Protein AF-T0R1J2-F1 (afdb_monomer_lite)

Foldseek 3Di:
DQDDDPAWFWFQPPPPPVQAIAIAHDDDPPPHQRQWWAWPDPPDPFTWTATPVRWTWDADPVVQTIGTDNDHFTWGQDPPLQWIHGPPDQWTWFQSPRYHRGGIGTDHDDSPRQRRHWDDDDDPPTTDTTTRCVHDPVVVVD

pLDDT: mean 81.48, std 14.51, range [36.44, 97.25]

InterPro domains:
  IPR000772 Ricin B, lectin domain [PF00652] (73-124)
  IPR035992 Ricin B-like lectins [SSF50370] (4-121)

Secondary structure (DSSP, 8-state):
-----TTEEEE--TT-TT-B-EEEEPPPTTT-GGGEEEES-SSSSSB-EEETTSPEEEEETTTTEEEEESS---EEEETTTTEEEETTSSEEEE-SS-STTEE-EEEE--TT-GGG-EE----TT--EE-EE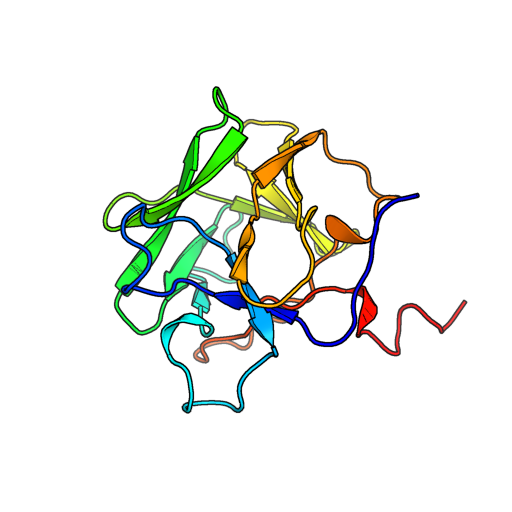GGG-TTTT--

Structure (mmCIF, N/CA/C/O backbone):
data_AF-T0R1J2-F1
#
_entry.id   AF-T0R1J2-F1
#
loop_
_atom_site.group_PDB
_atom_site.id
_atom_site.type_symbol
_atom_site.label_atom_id
_atom_site.label_alt_id
_atom_site.label_comp_id
_atom_site.label_asym_id
_atom_site.label_entity_id
_atom_site.label_seq_id
_atom_site.pdbx_PDB_ins_code
_atom_site.Cartn_x
_atom_site.Cartn_y
_atom_site.Cartn_z
_atom_site.occupancy
_atom_site.B_iso_or_equiv
_atom_site.auth_seq_id
_atom_site.auth_comp_id
_atom_site.auth_asym_id
_atom_site.auth_atom_id
_atom_site.pdbx_PDB_model_num
ATOM 1 N N . MET A 1 1 ? 14.794 -17.529 -4.031 1.00 43.53 1 MET A N 1
ATOM 2 C CA . MET A 1 1 ? 13.488 -18.083 -3.621 1.00 43.53 1 MET A CA 1
ATOM 3 C C . MET A 1 1 ? 12.734 -16.937 -2.979 1.00 43.53 1 MET A C 1
ATOM 5 O O . MET A 1 1 ? 13.206 -16.437 -1.968 1.00 43.53 1 MET A O 1
ATOM 9 N N . HIS A 1 2 ? 11.677 -16.445 -3.620 1.00 48.22 2 HIS A N 1
ATOM 10 C CA . HIS A 1 2 ? 10.872 -15.349 -3.080 1.00 48.22 2 HIS A CA 1
ATOM 11 C C . HIS A 1 2 ? 9.865 -15.946 -2.096 1.00 48.22 2 HIS A C 1
ATOM 13 O O . HIS A 1 2 ? 9.131 -16.867 -2.456 1.00 48.22 2 HIS A O 1
ATOM 19 N N . ALA A 1 3 ? 9.915 -15.508 -0.838 1.00 53.75 3 ALA A N 1
ATOM 20 C CA . ALA A 1 3 ? 9.039 -16.018 0.207 1.00 53.75 3 ALA A CA 1
ATOM 21 C C . ALA A 1 3 ? 7.607 -15.542 -0.058 1.00 53.75 3 ALA A C 1
ATOM 23 O O . ALA A 1 3 ? 7.363 -14.350 -0.213 1.00 53.75 3 ALA A O 1
ATOM 24 N N . THR A 1 4 ? 6.671 -16.481 -0.120 1.00 56.53 4 THR A N 1
ATOM 25 C CA . THR A 1 4 ? 5.230 -16.222 -0.156 1.00 56.53 4 THR A CA 1
ATOM 26 C C . THR A 1 4 ? 4.641 -16.816 1.117 1.00 56.53 4 THR A C 1
ATOM 28 O O . THR A 1 4 ? 5.110 -17.854 1.584 1.00 56.53 4 THR A O 1
ATOM 31 N N . HIS A 1 5 ? 3.678 -16.134 1.733 1.00 62.78 5 HIS A N 1
ATOM 32 C CA . HIS A 1 5 ? 3.031 -16.621 2.949 1.00 62.78 5 HIS A CA 1
ATOM 33 C C . HIS A 1 5 ? 1.521 -16.455 2.857 1.00 62.78 5 HIS A C 1
ATOM 35 O O . HIS A 1 5 ? 1.029 -15.492 2.271 1.00 62.78 5 HIS A O 1
ATOM 41 N N . ASN A 1 6 ? 0.819 -17.407 3.470 1.00 69.62 6 ASN A N 1
ATOM 42 C CA . ASN A 1 6 ? -0.634 -17.450 3.500 1.00 69.62 6 ASN A CA 1
ATOM 43 C C . ASN A 1 6 ? -1.201 -16.439 4.510 1.00 69.62 6 ASN A C 1
ATOM 45 O O . ASN A 1 6 ? -0.777 -16.383 5.665 1.00 69.62 6 ASN A O 1
ATOM 49 N N . ASN A 1 7 ? -2.228 -15.726 4.077 1.00 76.31 7 ASN A N 1
ATOM 50 C CA . ASN A 1 7 ? -3.186 -14.909 4.806 1.00 76.31 7 ASN A CA 1
ATOM 51 C C . ASN A 1 7 ? -2.603 -13.683 5.508 1.00 76.31 7 ASN A C 1
ATOM 53 O O . ASN A 1 7 ? -2.970 -13.378 6.648 1.00 76.31 7 ASN A O 1
ATOM 57 N N . VAL A 1 8 ? -1.715 -12.963 4.818 1.00 87.69 8 VAL A N 1
ATOM 58 C CA . VAL A 1 8 ? -1.202 -11.665 5.273 1.00 87.69 8 VAL A CA 1
ATOM 59 C C . VAL A 1 8 ? -1.789 -10.505 4.467 1.00 87.69 8 VAL A C 1
ATOM 61 O O . VAL A 1 8 ? -1.923 -10.563 3.243 1.00 87.69 8 VAL A O 1
ATOM 64 N N . CYS A 1 9 ? -2.135 -9.439 5.178 1.00 91.00 9 CYS A N 1
ATOM 65 C CA . CYS A 1 9 ? -2.747 -8.221 4.675 1.00 91.00 9 CYS A CA 1
ATOM 66 C C . CYS A 1 9 ? -1.864 -7.018 4.995 1.00 91.00 9 CYS A C 1
ATOM 68 O O . CYS A 1 9 ? -1.165 -7.018 6.011 1.00 91.00 9 CYS A O 1
ATOM 70 N N . LEU A 1 10 ? -1.908 -5.994 4.140 1.00 91.50 10 LEU A N 1
ATOM 71 C CA . LEU A 1 10 ? -1.288 -4.708 4.453 1.00 91.50 10 LEU A CA 1
ATOM 72 C C . LEU A 1 10 ? -1.877 -4.133 5.733 1.00 91.50 10 LEU A C 1
ATOM 74 O O . LEU A 1 10 ? -3.083 -4.191 5.959 1.00 91.50 10 LEU A O 1
ATOM 78 N N . ASP A 1 11 ? -1.004 -3.574 6.555 1.00 92.31 11 ASP A N 1
ATOM 79 C CA . ASP A 1 11 ? -1.325 -3.153 7.905 1.00 92.31 11 ASP A CA 1
ATOM 80 C C . ASP A 1 11 ? -0.610 -1.825 8.197 1.00 92.31 11 ASP A C 1
ATOM 82 O O . ASP A 1 11 ? 0.619 -1.726 8.172 1.00 92.31 11 ASP A O 1
ATOM 86 N N . ALA A 1 12 ? -1.399 -0.769 8.398 1.00 91.69 12 ALA A N 1
ATOM 87 C CA . ALA A 1 12 ? -0.924 0.575 8.715 1.00 91.69 12 ALA A CA 1
ATOM 88 C C . ALA A 1 12 ? -0.989 0.828 10.230 1.00 91.69 12 ALA A C 1
ATOM 90 O O . ALA A 1 12 ? -1.700 1.730 10.673 1.00 91.69 12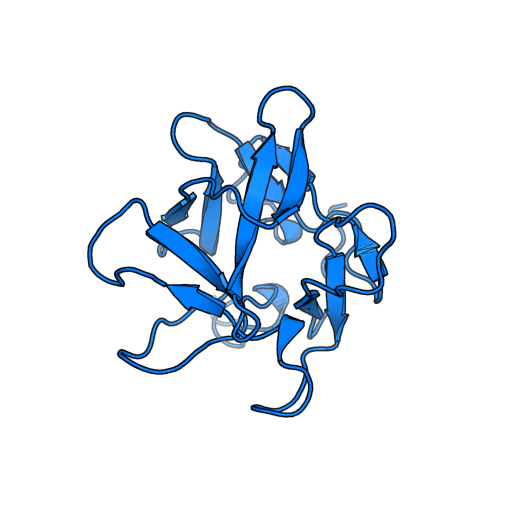 ALA A O 1
ATOM 91 N N . ASP A 1 13 ? -0.335 -0.023 11.027 1.00 90.88 13 ASP A N 1
ATOM 92 C CA . ASP A 1 13 ? -0.302 0.052 12.494 1.00 90.88 13 ASP A CA 1
ATOM 93 C C . ASP A 1 13 ? 0.170 1.417 13.004 1.00 90.88 13 ASP A C 1
ATOM 95 O O . ASP A 1 13 ? 1.369 1.700 12.976 1.00 90.88 13 ASP A O 1
ATOM 99 N N . PRO A 1 14 ? -0.736 2.252 13.548 1.00 87.94 14 PRO A N 1
ATOM 100 C CA . PRO A 1 14 ? -0.382 3.571 14.061 1.00 87.94 14 PRO A CA 1
ATOM 101 C C . PRO A 1 14 ? 0.603 3.523 15.238 1.00 87.94 14 PRO A C 1
ATOM 103 O O . PRO A 1 14 ? 1.103 4.571 15.643 1.00 87.94 14 PRO A O 1
ATOM 106 N N . THR A 1 15 ? 0.853 2.342 15.815 1.00 89.00 15 THR A N 1
ATOM 107 C CA . THR A 1 15 ? 1.829 2.141 16.889 1.00 89.00 15 THR A CA 1
ATOM 108 C C . THR A 1 15 ? 3.251 1.878 16.381 1.00 89.00 15 THR A C 1
ATOM 110 O O . THR A 1 15 ? 4.191 1.960 17.176 1.00 89.00 15 THR A O 1
ATOM 113 N N . ASP A 1 16 ? 3.459 1.658 15.073 1.00 88.25 16 ASP A N 1
ATOM 114 C CA . ASP A 1 16 ? 4.805 1.622 14.488 1.00 88.25 16 ASP A CA 1
ATOM 115 C C . ASP A 1 16 ? 5.427 3.026 14.553 1.00 88.25 16 ASP A C 1
ATOM 117 O O . ASP A 1 16 ? 5.018 3.964 13.863 1.00 88.25 16 ASP A O 1
ATOM 121 N N . GLY A 1 17 ? 6.457 3.173 15.392 1.00 87.50 17 GLY A N 1
ATOM 122 C CA . GLY A 1 17 ? 7.130 4.452 15.643 1.00 87.50 17 GLY A CA 1
ATOM 123 C C . GLY A 1 17 ? 7.861 5.045 14.431 1.00 87.50 17 GLY A C 1
ATOM 124 O O . GLY A 1 17 ? 8.362 6.165 14.516 1.00 87.50 17 GLY A O 1
ATOM 125 N N . GLN A 1 18 ? 7.938 4.313 13.316 1.00 88.56 18 GLN A N 1
ATOM 126 C CA . GLN A 1 18 ? 8.494 4.774 12.044 1.00 88.56 18 GLN A CA 1
ATOM 127 C C . GLN A 1 18 ? 7.416 4.976 10.966 1.00 88.56 18 GLN A C 1
ATOM 129 O O . GLN A 1 18 ? 7.750 5.358 9.844 1.00 88.56 18 GLN A O 1
ATOM 134 N N . SER A 1 19 ? 6.142 4.733 11.297 1.00 91.00 19 SER A N 1
ATOM 135 C CA . SER A 1 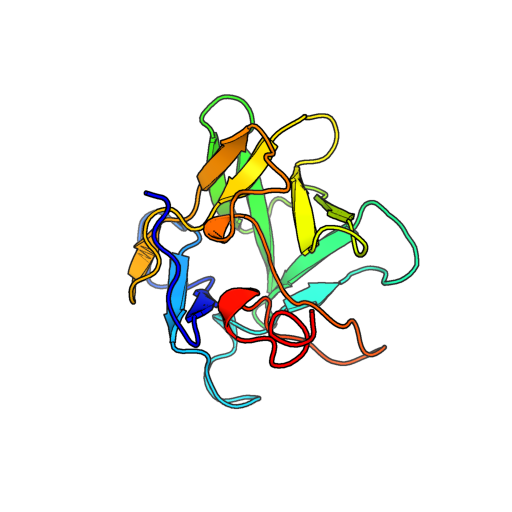19 ? 4.998 4.772 10.381 1.00 91.00 19 SER A CA 1
ATOM 136 C C . SER A 1 19 ? 5.214 3.960 9.098 1.00 91.00 19 SER A C 1
ATOM 138 O O . SER A 1 19 ? 4.793 4.360 8.008 1.00 91.00 19 SER A O 1
ATOM 140 N N . ARG A 1 20 ? 5.917 2.829 9.213 1.00 92.56 20 ARG A N 1
ATOM 141 C CA . ARG A 1 20 ? 6.183 1.916 8.099 1.00 92.56 20 ARG A CA 1
ATOM 142 C C . ARG A 1 20 ? 4.955 1.078 7.814 1.00 92.56 20 ARG A C 1
ATOM 144 O O . ARG A 1 20 ? 4.306 0.578 8.727 1.00 92.56 20 ARG A O 1
ATOM 151 N N . LEU A 1 21 ? 4.691 0.864 6.531 1.00 92.12 21 LEU A N 1
ATOM 152 C CA . LEU A 1 21 ? 3.735 -0.155 6.135 1.00 92.12 21 LEU A CA 1
ATOM 153 C C . LEU A 1 21 ? 4.343 -1.533 6.368 1.00 92.12 21 LEU A C 1
ATOM 155 O O . LEU A 1 21 ? 5.480 -1.811 5.978 1.00 92.12 21 LEU A O 1
ATOM 159 N N . GLN A 1 22 ? 3.554 -2.385 7.000 1.00 93.56 22 GLN A N 1
ATOM 160 C CA . GLN A 1 22 ? 3.906 -3.763 7.286 1.00 93.56 22 GLN A CA 1
ATOM 161 C C . GLN A 1 22 ? 2.819 -4.691 6.751 1.00 93.56 22 GLN A C 1
ATOM 163 O O . GLN A 1 22 ? 1.785 -4.250 6.237 1.00 93.56 22 GLN A O 1
ATOM 168 N N . VAL A 1 23 ? 3.062 -5.988 6.874 1.00 92.19 23 VAL A N 1
ATOM 169 C CA . VAL A 1 23 ? 2.020 -6.998 6.740 1.00 92.19 23 VAL A CA 1
ATOM 170 C C . VAL A 1 23 ? 1.706 -7.646 8.080 1.00 92.19 23 VAL A C 1
ATOM 172 O O . VAL A 1 23 ? 2.558 -7.786 8.962 1.00 92.19 23 VAL A O 1
ATOM 175 N N . TRP A 1 24 ? 0.461 -8.078 8.224 1.00 92.19 24 TRP A N 1
ATOM 176 C CA . TRP A 1 24 ? -0.007 -8.827 9.379 1.00 92.19 24 TRP A CA 1
ATOM 177 C C . TRP A 1 24 ? -1.072 -9.832 8.961 1.00 92.19 24 TRP A C 1
ATOM 179 O O . TRP A 1 24 ? -1.675 -9.694 7.901 1.00 92.19 24 TRP A O 1
ATOM 189 N N . SER A 1 25 ? -1.329 -10.839 9.793 1.00 90.25 25 SER A N 1
ATOM 190 C CA . SER A 1 25 ? -2.438 -11.770 9.578 1.00 90.25 25 SER A CA 1
ATOM 191 C C . SER A 1 25 ? -3.734 -10.998 9.306 1.00 90.25 25 SER A C 1
ATOM 193 O O . SER A 1 25 ? -4.085 -10.092 10.069 1.00 90.25 25 SER A O 1
ATOM 195 N N . CYS A 1 26 ? -4.421 -11.349 8.220 1.00 88.25 26 CYS A N 1
ATOM 196 C CA . CYS A 1 26 ? -5.636 -10.661 7.799 1.00 88.25 26 CYS A CA 1
ATOM 197 C C . CYS A 1 26 ? -6.716 -10.732 8.882 1.00 88.25 26 CYS A C 1
ATOM 199 O O . CYS A 1 26 ? -7.090 -11.814 9.344 1.00 88.25 26 CYS A O 1
ATOM 201 N N . ALA A 1 27 ? -7.226 -9.572 9.278 1.00 87.69 27 ALA A N 1
ATOM 202 C CA . ALA A 1 27 ? -8.248 -9.441 10.297 1.00 87.69 27 ALA A CA 1
ATOM 203 C C . ALA A 1 27 ? -9.663 -9.589 9.708 1.00 87.69 27 ALA A C 1
ATOM 205 O O . ALA A 1 27 ? -9.907 -9.189 8.566 1.00 87.69 27 ALA A O 1
ATOM 206 N N . PRO A 1 28 ? -10.633 -10.109 10.483 1.00 84.25 28 PRO A N 1
ATOM 207 C CA . PRO A 1 28 ? -12.045 -10.006 10.133 1.00 84.25 28 PRO A CA 1
ATOM 208 C C . PRO A 1 28 ? -12.488 -8.555 9.893 1.00 84.25 28 PRO A C 1
ATOM 210 O O . PRO A 1 28 ? -11.962 -7.610 10.488 1.00 84.25 28 PRO A O 1
ATOM 213 N N . VAL A 1 29 ? -13.498 -8.377 9.037 1.00 76.44 29 VAL A N 1
ATOM 214 C CA . VAL A 1 29 ? -14.054 -7.051 8.727 1.00 76.44 29 VAL A CA 1
ATOM 215 C C . VAL A 1 29 ? -14.447 -6.323 10.013 1.00 76.44 29 VAL A C 1
ATOM 217 O O . VAL A 1 29 ? -15.225 -6.833 10.816 1.00 76.44 29 VAL A O 1
ATOM 220 N N . GLY A 1 30 ? -13.892 -5.124 10.203 1.00 74.19 30 GLY A N 1
ATOM 221 C CA . GLY A 1 30 ? -14.207 -4.246 11.332 1.00 74.19 30 GLY A CA 1
ATOM 222 C C . GLY A 1 30 ? -13.429 -4.508 12.626 1.00 74.19 30 GLY A C 1
ATOM 223 O O . GLY A 1 30 ? -13.626 -3.761 13.581 1.00 74.19 30 GLY A O 1
ATOM 224 N N . THR A 1 31 ? -12.538 -5.507 12.689 1.00 84.31 31 THR A N 1
ATOM 225 C CA . THR A 1 31 ? -11.778 -5.790 13.926 1.00 84.31 31 THR A CA 1
ATOM 226 C C . THR A 1 31 ? -10.408 -5.123 13.977 1.00 84.31 31 THR A C 1
ATOM 228 O O . THR A 1 31 ? -9.918 -4.860 15.070 1.00 84.31 31 THR A O 1
ATOM 231 N N . ASN A 1 32 ? -9.788 -4.849 12.824 1.00 86.38 32 ASN A N 1
ATOM 232 C CA . ASN A 1 32 ? -8.503 -4.152 12.751 1.00 86.38 32 ASN A CA 1
ATOM 233 C C . ASN A 1 32 ? -8.531 -3.034 11.690 1.00 86.38 32 ASN A C 1
ATOM 235 O O . ASN A 1 32 ? -8.178 -3.274 10.537 1.00 86.38 32 ASN A O 1
ATOM 239 N N . PRO A 1 33 ? -9.007 -1.819 12.027 1.00 87.06 33 PRO A N 1
ATOM 240 C CA . PRO A 1 33 ? -9.299 -0.764 11.049 1.00 87.06 33 PRO A CA 1
ATOM 241 C C . PRO A 1 33 ? -8.075 -0.262 10.265 1.00 87.06 33 PRO A C 1
ATOM 243 O O . PRO A 1 33 ? -8.243 0.382 9.232 1.00 87.06 33 PRO A O 1
ATOM 246 N N . ASN A 1 34 ? -6.857 -0.549 10.727 1.00 88.94 34 ASN A N 1
ATOM 247 C CA . ASN A 1 34 ? -5.613 -0.210 10.036 1.00 88.94 34 ASN A CA 1
ATOM 248 C C . ASN A 1 34 ? -5.282 -1.147 8.851 1.00 88.94 34 ASN A C 1
ATOM 250 O O . ASN A 1 34 ? -4.319 -0.865 8.147 1.00 88.94 34 ASN A O 1
ATOM 254 N N . GLN A 1 35 ? -6.037 -2.234 8.639 1.00 89.81 35 GLN A N 1
ATOM 255 C CA . GLN A 1 35 ? -5.888 -3.144 7.493 1.00 89.81 35 GLN A CA 1
ATOM 256 C C . GLN A 1 35 ? -6.930 -2.901 6.394 1.00 89.81 35 GLN A C 1
ATOM 258 O O . GLN A 1 35 ? -6.844 -3.474 5.312 1.00 89.81 35 GLN A O 1
ATOM 263 N N . PHE A 1 36 ? -7.929 -2.058 6.661 1.00 88.31 36 PHE A N 1
ATOM 264 C CA . PHE A 1 36 ? -9.021 -1.786 5.733 1.00 88.31 36 PHE A CA 1
ATOM 265 C C . PHE A 1 36 ? -8.788 -0.454 5.030 1.00 88.31 36 PHE A C 1
ATOM 267 O O . PHE A 1 36 ? -8.743 0.598 5.677 1.00 88.31 36 PHE A O 1
ATOM 274 N N . PHE A 1 37 ? -8.679 -0.502 3.703 1.00 84.19 37 PHE A N 1
ATOM 275 C CA . PHE A 1 37 ? -8.348 0.641 2.861 1.00 84.19 37 PHE A CA 1
ATOM 276 C C . PHE A 1 37 ? -9.443 0.902 1.834 1.00 84.19 37 PHE A C 1
ATOM 278 O O . PHE A 1 37 ? -9.944 -0.010 1.181 1.00 84.19 37 PHE A O 1
ATOM 285 N N . GLY A 1 38 ? -9.814 2.169 1.680 1.00 78.00 38 GLY A N 1
ATOM 286 C CA . GLY A 1 38 ? -10.660 2.627 0.586 1.00 78.00 38 GLY A CA 1
ATOM 287 C C . GLY A 1 38 ? -9.820 3.168 -0.568 1.00 78.00 38 GLY A C 1
ATOM 288 O O . GLY A 1 38 ? -8.837 3.886 -0.349 1.00 78.00 38 GLY A O 1
ATOM 289 N N . LEU A 1 39 ? -10.246 2.872 -1.798 1.00 73.06 39 LEU A N 1
ATOM 290 C CA . LEU A 1 39 ? -9.806 3.602 -2.983 1.00 73.06 39 LEU A CA 1
ATOM 291 C C . LEU A 1 39 ? -10.626 4.884 -3.119 1.00 73.06 39 LEU A C 1
ATOM 293 O O . LEU A 1 39 ? -11.852 4.876 -3.040 1.00 73.06 39 LEU A O 1
ATOM 297 N N . THR A 1 40 ? -9.937 5.994 -3.365 1.00 66.12 40 THR A N 1
ATOM 298 C CA . THR A 1 40 ? -10.580 7.295 -3.638 1.00 66.12 40 THR A CA 1
ATOM 299 C C . THR A 1 40 ? -11.356 7.309 -4.958 1.00 66.12 40 THR A C 1
ATOM 301 O O . THR A 1 40 ? -12.289 8.094 -5.106 1.00 66.12 40 THR A O 1
ATOM 304 N N . SER A 1 41 ? -11.010 6.427 -5.899 1.00 61.00 41 SER A N 1
ATOM 305 C CA . SER A 1 41 ? -11.792 6.142 -7.099 1.00 61.00 41 SER A CA 1
ATOM 306 C C . SER A 1 41 ? -11.425 4.759 -7.629 1.00 61.00 41 SER A C 1
ATOM 308 O O . SER A 1 41 ? -10.255 4.483 -7.863 1.00 61.00 41 SER A O 1
ATOM 310 N N . VAL A 1 42 ? -12.422 3.897 -7.830 1.00 53.97 42 VAL A N 1
ATOM 311 C CA . VAL A 1 42 ? -12.248 2.550 -8.411 1.00 53.97 42 VAL A CA 1
ATOM 312 C C . VAL A 1 42 ? -12.195 2.586 -9.945 1.00 53.97 42 VAL A C 1
ATOM 314 O O . VAL A 1 42 ? -11.965 1.571 -10.590 1.00 53.97 42 VAL A O 1
ATOM 317 N N . THR A 1 43 ? -12.431 3.765 -10.534 1.00 55.16 43 THR A N 1
ATOM 318 C CA . THR A 1 43 ? -12.476 3.993 -11.985 1.00 55.16 43 THR A CA 1
ATOM 319 C C . THR A 1 43 ? -11.429 4.995 -12.471 1.00 55.16 43 THR A C 1
ATOM 321 O O . THR A 1 43 ? -11.381 5.279 -13.665 1.00 55.16 43 THR A O 1
ATOM 324 N N . ALA A 1 44 ? -10.629 5.580 -11.574 1.00 55.91 44 ALA A N 1
ATOM 325 C CA . ALA A 1 44 ? -9.570 6.514 -11.936 1.00 55.91 44 ALA A CA 1
ATOM 326 C C . ALA A 1 44 ? -8.226 5.935 -11.502 1.00 55.91 44 ALA A C 1
ATOM 328 O O . ALA A 1 44 ? -7.804 6.101 -10.363 1.00 55.91 44 ALA A O 1
ATOM 329 N N . GLU A 1 45 ? -7.565 5.263 -12.438 1.00 68.94 45 GLU A N 1
ATOM 330 C CA . GLU A 1 45 ? -6.130 5.045 -12.344 1.00 68.94 45 GLU A CA 1
ATOM 331 C C . GLU A 1 45 ? -5.425 6.373 -12.668 1.00 68.94 45 GLU A C 1
ATOM 333 O O . GLU A 1 45 ? -5.716 6.969 -13.714 1.00 68.94 45 GLU A O 1
ATOM 338 N N . PRO A 1 46 ? -4.533 6.875 -11.795 1.00 82.50 46 PRO A N 1
ATOM 339 C CA . PRO A 1 46 ? -4.039 6.259 -10.560 1.00 82.50 46 PRO A CA 1
ATOM 340 C C . PRO A 1 46 ? -4.864 6.655 -9.321 1.00 82.50 46 PRO A C 1
ATOM 342 O O . PRO A 1 46 ? -5.400 7.764 -9.243 1.00 82.50 46 PRO A O 1
ATOM 345 N N . ALA A 1 47 ? -4.897 5.781 -8.310 1.00 84.19 47 ALA A N 1
ATOM 346 C CA . ALA A 1 47 ? -5.694 5.964 -7.094 1.00 84.19 47 ALA A CA 1
ATOM 347 C C . ALA A 1 47 ? -4.849 6.178 -5.824 1.00 84.19 47 ALA A C 1
ATOM 349 O O . ALA A 1 47 ? -3.709 5.724 -5.708 1.00 84.19 47 ALA A O 1
ATOM 350 N N . THR A 1 48 ? -5.423 6.866 -4.829 1.00 85.44 48 THR A N 1
ATOM 351 C CA . THR A 1 48 ? -4.846 6.934 -3.474 1.00 85.44 48 THR A CA 1
ATOM 352 C C . THR A 1 48 ? -5.527 5.924 -2.556 1.00 85.44 48 THR A C 1
ATOM 354 O O . THR A 1 48 ? -6.751 5.764 -2.611 1.00 85.44 48 THR A O 1
ATOM 357 N N . LEU A 1 49 ? -4.727 5.280 -1.703 1.00 84.31 49 LEU A N 1
ATOM 358 C CA . LEU A 1 49 ? -5.171 4.349 -0.668 1.00 84.31 49 LEU A CA 1
ATOM 359 C C . LEU A 1 49 ? -5.229 5.062 0.678 1.00 84.31 49 LEU A C 1
ATOM 361 O O . LEU A 1 49 ? -4.235 5.641 1.122 1.00 84.31 49 LEU A O 1
ATOM 365 N N . THR A 1 50 ? -6.396 5.022 1.315 1.00 84.69 50 THR A N 1
ATOM 366 C CA . THR A 1 50 ? -6.622 5.631 2.630 1.00 84.69 50 THR A CA 1
ATOM 367 C C . THR A 1 50 ? -7.235 4.602 3.567 1.00 84.69 50 THR A C 1
ATOM 369 O O . THR A 1 50 ? -8.236 3.979 3.218 1.00 84.69 50 THR A O 1
ATOM 372 N N . SER A 1 51 ? -6.643 4.411 4.745 1.00 81.12 51 SER A N 1
ATOM 373 C CA . SER A 1 51 ? -7.206 3.547 5.783 1.00 81.12 51 SER A CA 1
ATOM 374 C C . SER A 1 51 ? -8.516 4.121 6.322 1.00 81.12 51 SER A C 1
ATOM 376 O O . SER A 1 51 ? -8.783 5.320 6.204 1.00 81.12 51 SER A O 1
ATOM 378 N N . LEU A 1 52 ? -9.303 3.304 7.022 1.00 79.75 52 LEU A N 1
ATOM 379 C CA . LEU A 1 52 ? -10.478 3.793 7.756 1.00 79.75 52 LEU A CA 1
ATOM 380 C C . LEU A 1 52 ? -10.153 4.832 8.837 1.00 79.75 52 LEU A C 1
ATOM 382 O O . LEU A 1 52 ? -11.004 5.645 9.189 1.00 79.75 52 LEU A O 1
ATOM 386 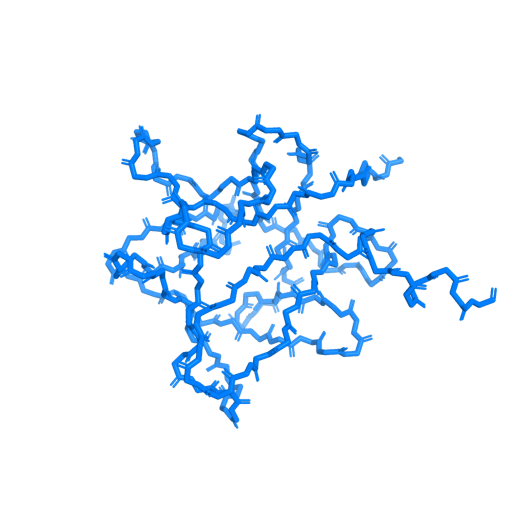N N . SER A 1 53 ? -8.919 4.832 9.342 1.00 78.44 53 SER A N 1
ATOM 387 C CA . SER A 1 53 ? -8.412 5.842 10.274 1.00 78.44 53 SER A CA 1
ATOM 388 C C . SER A 1 53 ? -7.917 7.126 9.588 1.00 78.44 53 SER A C 1
ATOM 390 O O . SER A 1 53 ? -7.451 8.036 10.269 1.00 78.44 53 SER A O 1
ATOM 392 N N . GLY A 1 54 ? -8.022 7.230 8.258 1.00 81.62 54 GLY A N 1
ATOM 393 C CA . GLY A 1 54 ? -7.615 8.407 7.486 1.00 81.62 54 GLY A CA 1
ATOM 394 C C . GLY A 1 54 ? -6.123 8.465 7.145 1.00 81.62 54 GLY A C 1
ATOM 395 O O . GLY A 1 54 ? -5.661 9.478 6.616 1.00 81.62 54 GLY A O 1
ATOM 396 N N . LEU A 1 55 ? -5.367 7.399 7.422 1.00 84.88 55 LEU A N 1
ATOM 397 C CA . LEU A 1 55 ? -3.945 7.306 7.099 1.00 84.88 55 LEU A CA 1
ATOM 398 C C . LEU A 1 55 ? -3.782 6.971 5.619 1.00 84.88 55 LEU A C 1
ATOM 400 O O . LEU A 1 55 ? -4.360 6.008 5.118 1.00 84.88 55 LEU A O 1
ATOM 404 N N . ARG A 1 56 ? -2.997 7.773 4.909 1.00 87.12 56 ARG A N 1
ATOM 405 C CA . ARG A 1 56 ? -2.770 7.626 3.470 1.00 87.12 56 ARG A CA 1
ATOM 406 C C . ARG A 1 56 ? -1.482 6.871 3.218 1.00 87.12 56 ARG A C 1
ATOM 408 O O . ARG A 1 56 ? -0.487 7.123 3.893 1.00 87.12 56 ARG A O 1
ATOM 415 N N . PHE A 1 57 ? -1.494 5.986 2.229 1.00 88.50 57 PHE A N 1
ATOM 416 C CA . PHE A 1 57 ? -0.294 5.268 1.809 1.00 88.50 57 PHE A CA 1
ATOM 417 C C . PHE A 1 57 ? 0.684 6.202 1.108 1.00 88.50 57 PHE A C 1
ATOM 419 O O . PHE A 1 57 ? 0.331 6.914 0.163 1.00 88.50 57 PHE A O 1
ATOM 426 N N . GLY A 1 58 ? 1.931 6.144 1.554 1.00 90.38 58 GLY A N 1
ATOM 427 C CA . GLY A 1 58 ? 3.048 6.903 1.026 1.00 90.38 58 GLY A CA 1
ATOM 428 C C . GLY A 1 58 ? 4.166 5.987 0.545 1.00 90.38 58 GLY A C 1
ATOM 429 O O . GLY A 1 58 ? 4.455 4.948 1.136 1.00 90.38 58 GLY A O 1
ATOM 430 N N . ALA A 1 59 ? 4.816 6.412 -0.526 1.00 92.44 59 ALA A N 1
ATOM 431 C CA . ALA A 1 59 ? 5.969 5.767 -1.120 1.00 92.44 59 ALA A CA 1
ATOM 432 C C . ALA A 1 59 ? 7.067 6.802 -1.371 1.00 92.44 59 ALA A C 1
ATOM 434 O O . ALA A 1 59 ? 6.816 7.886 -1.903 1.00 92.44 59 ALA A O 1
ATOM 435 N N . ASN A 1 60 ? 8.304 6.434 -1.050 1.00 93.06 60 ASN A N 1
ATOM 436 C CA . ASN A 1 60 ? 9.495 7.138 -1.493 1.00 93.06 60 ASN A CA 1
ATOM 437 C C . ASN A 1 60 ? 10.231 6.264 -2.511 1.00 93.06 60 ASN A C 1
ATOM 439 O O . ASN A 1 60 ? 10.949 5.334 -2.153 1.00 93.06 60 ASN A O 1
ATOM 443 N N . VAL A 1 61 ? 10.055 6.584 -3.793 1.00 92.19 61 VAL A N 1
ATOM 444 C CA . VAL A 1 61 ? 10.651 5.851 -4.923 1.00 92.19 61 VAL A CA 1
ATOM 445 C C . VAL A 1 61 ? 12.186 5.863 -4.867 1.00 92.19 61 VAL A C 1
ATOM 447 O O . VAL A 1 61 ? 12.812 4.901 -5.301 1.00 92.19 61 VAL A O 1
ATOM 450 N N . GLY A 1 62 ? 12.804 6.913 -4.313 1.00 93.31 62 GLY A N 1
ATOM 451 C CA . GLY A 1 62 ? 14.262 7.040 -4.233 1.00 93.31 62 GLY A CA 1
ATOM 452 C C . GLY A 1 62 ? 14.906 6.140 -3.176 1.00 93.31 62 GLY A C 1
ATOM 453 O O . GLY A 1 62 ? 15.985 5.607 -3.412 1.00 93.31 62 GLY A O 1
ATOM 454 N N . SER A 1 63 ? 14.251 5.953 -2.026 1.00 93.38 63 SER A N 1
ATOM 455 C CA . SER A 1 63 ? 14.736 5.071 -0.949 1.00 93.38 63 SER A CA 1
ATOM 456 C C . SER A 1 63 ? 14.092 3.683 -0.949 1.00 93.38 63 SER A C 1
ATOM 458 O O . SER A 1 63 ? 14.483 2.824 -0.163 1.00 93.38 63 SER A O 1
ATOM 460 N N . GLY A 1 64 ? 13.068 3.481 -1.777 1.00 93.88 64 GLY A N 1
ATOM 461 C CA . GLY A 1 64 ? 12.229 2.288 -1.789 1.00 93.88 64 GLY A CA 1
ATOM 462 C C . GLY A 1 64 ? 11.333 2.141 -0.553 1.00 93.88 64 GLY A C 1
ATOM 463 O O . GLY A 1 64 ? 10.749 1.086 -0.332 1.00 93.88 64 GLY A O 1
ATOM 464 N N . SER A 1 65 ? 11.229 3.166 0.293 1.00 93.62 65 SER A N 1
ATOM 465 C CA . SER A 1 65 ? 10.489 3.072 1.555 1.00 93.62 65 SER A CA 1
ATOM 466 C C . SER A 1 65 ? 8.989 3.240 1.337 1.00 93.62 65 SER A C 1
ATOM 468 O O . SER A 1 65 ? 8.563 4.103 0.566 1.00 93.62 65 SER A O 1
ATOM 470 N N . VAL A 1 66 ? 8.197 2.456 2.064 1.00 93.81 66 VAL A N 1
ATOM 471 C CA . VAL A 1 66 ? 6.735 2.519 2.047 1.00 93.81 66 VAL A CA 1
ATOM 472 C C . VAL A 1 66 ? 6.234 2.747 3.472 1.00 93.81 66 VAL A C 1
ATOM 474 O O . VAL A 1 66 ? 6.708 2.126 4.424 1.00 93.81 66 VAL A O 1
ATOM 477 N N . GLY A 1 67 ? 5.300 3.675 3.629 1.00 93.06 67 GLY A N 1
ATOM 478 C CA . GLY A 1 67 ? 4.788 4.095 4.928 1.00 93.06 67 GLY A CA 1
ATOM 479 C C . GLY A 1 67 ? 3.397 4.691 4.826 1.00 93.06 67 GLY A C 1
ATOM 480 O O . GLY A 1 67 ? 2.771 4.667 3.766 1.00 93.06 67 GLY A O 1
ATOM 481 N N . PHE A 1 68 ? 2.908 5.247 5.924 1.00 91.19 68 PHE A N 1
ATOM 482 C CA . PHE A 1 68 ? 1.605 5.898 5.967 1.00 91.19 68 PHE A CA 1
ATOM 483 C C . PHE A 1 68 ? 1.667 7.249 6.691 1.00 91.19 68 PHE A C 1
ATOM 485 O O . PHE A 1 68 ? 2.548 7.496 7.510 1.00 91.19 68 PHE A O 1
ATOM 492 N N . GLY A 1 69 ? 0.738 8.153 6.378 1.00 84.81 69 GLY A N 1
ATOM 493 C CA . GLY A 1 69 ? 0.687 9.484 6.987 1.00 84.81 69 GLY A CA 1
ATOM 494 C C . GLY A 1 69 ? -0.361 10.402 6.360 1.00 84.81 69 GLY A C 1
ATOM 495 O O . GLY A 1 69 ? -1.365 9.941 5.822 1.00 84.81 69 GLY A O 1
ATOM 496 N N . SER A 1 70 ? -0.145 11.718 6.434 1.00 66.75 70 SER A N 1
ATOM 497 C CA . SER A 1 70 ? -1.051 12.728 5.856 1.00 66.75 70 SER A CA 1
ATOM 498 C C . SER A 1 70 ? -0.774 13.043 4.378 1.00 66.75 70 SER A C 1
ATOM 500 O O . SER A 1 70 ? -1.655 13.555 3.686 1.00 66.75 70 SER A O 1
ATOM 502 N N . GLY A 1 71 ? 0.421 12.720 3.874 1.00 68.31 71 GLY A N 1
ATOM 503 C CA . GLY A 1 71 ? 0.764 12.791 2.451 1.00 68.31 71 GLY A CA 1
ATOM 504 C C . GLY A 1 71 ? 0.371 11.506 1.720 1.00 68.31 71 GLY A C 1
ATOM 505 O O . GLY A 1 71 ? 0.599 10.418 2.239 1.00 68.31 71 GLY A O 1
ATOM 506 N N . ALA A 1 72 ? -0.215 11.623 0.526 1.00 71.00 72 ALA A N 1
ATOM 507 C CA . ALA A 1 72 ? -0.563 10.473 -0.311 1.00 71.00 72 ALA A CA 1
ATOM 508 C C . ALA A 1 72 ? 0.382 10.357 -1.506 1.00 71.00 72 ALA A C 1
ATOM 510 O O . ALA A 1 72 ? 0.560 11.321 -2.253 1.00 71.00 72 ALA A O 1
ATOM 511 N N . SER A 1 73 ? 0.907 9.155 -1.721 1.00 86.00 73 SER A N 1
ATOM 512 C CA . SER A 1 73 ? 1.335 8.726 -3.050 1.00 86.00 73 SER A CA 1
ATOM 513 C C . SER A 1 73 ? 0.123 8.241 -3.836 1.00 86.00 73 SER A C 1
ATOM 515 O O . SER A 1 73 ? -0.894 7.839 -3.263 1.00 86.00 73 SER A O 1
ATOM 517 N N . VAL A 1 74 ? 0.238 8.278 -5.158 1.00 88.44 74 VAL A N 1
ATOM 518 C CA . VAL A 1 74 ? -0.750 7.678 -6.050 1.00 88.44 74 VAL A CA 1
ATOM 519 C C . VAL A 1 74 ? -0.178 6.376 -6.600 1.00 88.44 74 VAL A C 1
ATOM 521 O O . VAL A 1 74 ? 1.032 6.255 -6.818 1.00 88.44 74 VAL A O 1
ATOM 524 N N . TRP A 1 75 ? -1.051 5.399 -6.787 1.00 90.12 75 TRP A N 1
ATOM 525 C CA . TRP A 1 75 ? -0.696 4.026 -7.108 1.00 90.12 75 TRP A CA 1
ATOM 526 C C . TRP A 1 75 ? -1.429 3.600 -8.372 1.00 90.12 75 TRP A C 1
ATOM 528 O O . TRP A 1 75 ? -2.603 3.932 -8.535 1.00 90.12 75 TRP A O 1
ATOM 538 N N . ASN A 1 76 ? -0.725 2.893 -9.257 1.00 89.94 76 ASN A N 1
ATOM 539 C CA . ASN A 1 76 ? -1.354 2.207 -10.376 1.00 89.94 76 ASN A CA 1
ATOM 540 C C . ASN A 1 76 ? -1.622 0.755 -9.990 1.00 89.94 76 ASN A C 1
ATOM 542 O O . ASN A 1 76 ? -0.716 0.045 -9.548 1.00 89.94 76 ASN A O 1
ATOM 546 N N . PHE A 1 77 ? -2.841 0.308 -10.216 1.00 86.50 77 PHE A N 1
ATOM 547 C CA . PHE A 1 77 ? -3.307 -1.031 -9.919 1.00 86.50 77 PHE A CA 1
ATOM 548 C C . PHE A 1 77 ? -3.340 -1.859 -11.204 1.00 86.50 77 PHE A C 1
ATOM 550 O O . PHE A 1 77 ? -4.122 -1.610 -12.121 1.00 86.50 77 PHE A O 1
ATOM 557 N N . ASN A 1 78 ? -2.457 -2.854 -11.300 1.00 87.06 78 ASN A N 1
ATOM 558 C CA . ASN A 1 78 ? -2.459 -3.786 -12.418 1.00 87.06 78 ASN A CA 1
ATOM 559 C C . ASN A 1 78 ? -3.302 -5.011 -12.059 1.00 87.06 78 ASN A C 1
ATOM 561 O O . ASN A 1 78 ? -2.811 -5.966 -11.463 1.00 87.06 78 ASN A O 1
ATOM 565 N N . PHE A 1 79 ? -4.580 -4.990 -12.432 1.00 81.00 79 PHE A N 1
ATOM 566 C CA . PHE A 1 79 ? -5.513 -6.092 -12.169 1.00 81.00 79 PHE A CA 1
ATOM 567 C C . PHE A 1 79 ? -5.154 -7.388 -12.911 1.00 81.00 79 PHE A C 1
ATOM 569 O O . PHE A 1 79 ? -5.558 -8.463 -12.482 1.00 81.00 79 PHE A O 1
ATOM 576 N N . MET A 1 80 ? -4.385 -7.308 -14.006 1.00 82.81 80 MET A N 1
ATOM 577 C CA . MET A 1 80 ? -3.956 -8.488 -14.765 1.00 82.81 80 MET A CA 1
ATOM 578 C C . MET A 1 80 ? -2.818 -9.237 -14.070 1.00 82.81 80 MET A C 1
ATOM 580 O O . MET A 1 80 ? -2.756 -10.460 -14.156 1.00 82.81 80 MET A O 1
ATOM 584 N N . THR A 1 81 ? -1.902 -8.516 -13.413 1.00 86.50 81 THR A N 1
ATOM 585 C CA . THR A 1 81 ? -0.737 -9.114 -12.734 1.00 86.50 81 THR A CA 1
ATOM 586 C C . THR A 1 81 ? -0.851 -9.126 -11.211 1.00 86.50 81 THR A C 1
ATOM 588 O O . THR A 1 81 ? -0.010 -9.728 -10.549 1.00 86.50 81 THR A O 1
ATOM 591 N N . GLY A 1 82 ? -1.857 -8.457 -10.642 1.00 87.62 82 GLY A N 1
ATOM 592 C CA . GLY A 1 82 ? -2.005 -8.266 -9.198 1.00 87.62 82 GLY A CA 1
ATOM 593 C C . GLY A 1 82 ? -0.975 -7.305 -8.596 1.00 87.62 82 GLY A C 1
ATOM 594 O O . GLY A 1 82 ? -0.821 -7.260 -7.382 1.00 87.62 82 GLY A O 1
ATOM 595 N N . GLN A 1 83 ? -0.235 -6.549 -9.408 1.00 91.56 83 GLN A N 1
ATOM 596 C CA . GLN A 1 83 ? 0.812 -5.655 -8.913 1.00 91.56 83 GLN A CA 1
ATOM 597 C C . GLN A 1 83 ? 0.264 -4.264 -8.577 1.00 91.56 83 GLN A C 1
ATOM 599 O O . GLN A 1 83 ? -0.541 -3.703 -9.322 1.00 91.56 83 GLN A O 1
ATOM 604 N N . ILE A 1 84 ? 0.760 -3.682 -7.483 1.00 92.56 84 ILE A N 1
ATOM 605 C CA . ILE A 1 84 ? 0.495 -2.295 -7.082 1.00 92.56 84 ILE A CA 1
ATOM 606 C C . ILE A 1 84 ? 1.771 -1.490 -7.335 1.00 92.56 84 ILE A C 1
ATOM 608 O O . ILE A 1 84 ? 2.793 -1.722 -6.689 1.00 92.56 84 ILE A O 1
ATOM 612 N N . VAL A 1 85 ? 1.725 -0.569 -8.294 1.00 93.50 85 VAL A N 1
ATOM 613 C CA . VAL A 1 85 ? 2.892 0.157 -8.815 1.00 93.50 85 VAL A CA 1
ATOM 614 C C . VAL A 1 85 ? 2.900 1.586 -8.285 1.00 93.50 85 VAL A C 1
ATOM 616 O O . VAL A 1 85 ? 1.897 2.294 -8.386 1.00 93.50 85 VAL A O 1
ATOM 619 N N . ALA A 1 86 ? 4.037 2.060 -7.776 1.00 93.56 86 ALA A N 1
ATOM 620 C CA . ALA A 1 86 ? 4.183 3.471 -7.424 1.00 93.56 86 ALA A CA 1
ATOM 621 C C . ALA A 1 86 ? 4.133 4.334 -8.702 1.00 93.56 86 ALA A C 1
ATOM 623 O O . ALA A 1 86 ? 4.925 4.120 -9.629 1.00 93.56 86 ALA A O 1
ATOM 624 N N . GLN A 1 87 ? 3.199 5.294 -8.774 1.00 91.62 87 GLN A N 1
ATOM 625 C CA . GLN A 1 87 ? 2.956 6.079 -9.989 1.00 91.62 87 GLN A CA 1
ATOM 626 C C . GLN A 1 87 ? 4.230 6.777 -10.491 1.00 91.62 87 GLN A C 1
ATOM 628 O O . GLN A 1 87 ? 4.981 7.368 -9.718 1.00 91.62 87 GLN A O 1
ATOM 633 N N . GLY A 1 88 ? 4.463 6.726 -11.808 1.00 90.44 88 GLY A N 1
ATOM 634 C CA . GLY A 1 88 ? 5.628 7.351 -12.442 1.00 90.44 88 GLY A CA 1
ATOM 635 C C . GLY A 1 88 ? 6.934 6.575 -12.250 1.00 90.44 88 GLY A C 1
ATOM 636 O O . GLY A 1 88 ? 8.001 7.094 -12.567 1.00 90.44 88 GLY A O 1
ATOM 637 N N . SER A 1 89 ? 6.863 5.341 -11.746 1.00 93.94 89 SER A N 1
ATOM 638 C CA . SER A 1 89 ? 8.009 4.453 -11.560 1.00 93.94 89 SER A CA 1
ATOM 639 C C . SER A 1 89 ? 7.761 3.066 -12.161 1.00 93.94 89 SER A C 1
ATOM 641 O O . SER A 1 89 ? 6.672 2.761 -12.642 1.00 93.94 89 SER A O 1
ATOM 643 N N . ILE A 1 90 ? 8.791 2.224 -12.097 1.00 95.19 90 ILE A N 1
ATOM 644 C CA . ILE A 1 90 ? 8.746 0.789 -12.418 1.00 95.19 90 ILE A CA 1
ATOM 645 C C . ILE A 1 90 ? 8.859 -0.074 -11.151 1.00 95.19 90 ILE A C 1
ATOM 647 O O . ILE A 1 90 ? 9.275 -1.229 -11.217 1.00 95.19 90 ILE A O 1
ATOM 651 N N . GLN A 1 91 ? 8.558 0.512 -9.987 1.00 97.25 91 GLN A N 1
ATOM 652 C CA . GLN A 1 91 ? 8.664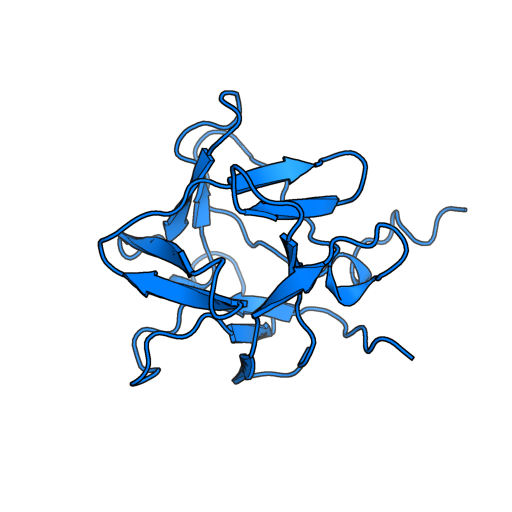 -0.168 -8.703 1.00 97.25 91 GLN A CA 1
ATOM 653 C C . GLN A 1 91 ? 7.288 -0.545 -8.152 1.00 97.25 91 GLN A C 1
ATOM 655 O O . GLN A 1 91 ? 6.353 0.261 -8.139 1.00 97.25 91 GLN A O 1
ATOM 660 N N . CYS A 1 92 ? 7.202 -1.781 -7.681 1.00 95.69 92 CYS A N 1
ATOM 661 C CA . CYS A 1 92 ? 6.026 -2.437 -7.150 1.00 95.69 92 CYS A CA 1
ATOM 662 C C . CYS A 1 92 ? 6.125 -2.583 -5.635 1.00 95.69 92 CYS A C 1
ATOM 664 O O . CYS A 1 92 ? 7.217 -2.682 -5.074 1.00 95.69 92 CYS A O 1
ATOM 666 N N . LEU A 1 93 ? 4.966 -2.625 -4.988 1.00 94.38 93 LEU A N 1
ATOM 667 C CA . LEU A 1 93 ? 4.841 -2.974 -3.583 1.00 94.38 93 LEU A CA 1
ATOM 668 C C . LEU A 1 93 ? 5.233 -4.443 -3.367 1.00 94.38 93 LEU A C 1
ATOM 670 O O . LEU A 1 93 ? 4.589 -5.338 -3.914 1.00 94.38 93 LEU A O 1
ATOM 674 N N . ASP A 1 94 ? 6.266 -4.679 -2.567 1.00 94.06 94 ASP A N 1
ATOM 675 C CA . ASP A 1 94 ? 6.897 -5.984 -2.368 1.00 94.06 94 ASP A CA 1
ATOM 676 C C . ASP A 1 94 ? 6.915 -6.349 -0.873 1.00 94.06 94 ASP A C 1
ATOM 678 O O . ASP A 1 94 ? 7.505 -5.653 -0.038 1.00 94.06 94 ASP A O 1
ATOM 682 N N . ALA A 1 95 ? 6.233 -7.441 -0.521 1.00 91.94 95 ALA A N 1
ATOM 683 C CA . ALA A 1 95 ? 6.189 -7.994 0.832 1.00 91.94 95 ALA A CA 1
ATOM 684 C C . ALA A 1 95 ? 7.343 -8.983 1.068 1.00 91.94 95 ALA A C 1
ATOM 686 O O . ALA A 1 95 ? 7.136 -10.169 1.329 1.00 91.94 95 ALA A O 1
ATOM 687 N N . TYR A 1 96 ? 8.583 -8.504 0.969 1.00 89.69 96 TYR A N 1
ATOM 688 C CA . TYR A 1 96 ? 9.789 -9.325 1.127 1.00 89.69 96 TYR A CA 1
ATOM 689 C C . TYR A 1 96 ? 9.924 -9.993 2.505 1.00 89.69 96 TYR A C 1
ATOM 691 O O . TYR A 1 96 ? 10.596 -11.019 2.628 1.00 89.69 96 TYR A O 1
ATOM 699 N N . GLN A 1 97 ? 9.265 -9.447 3.531 1.00 88.88 97 GLN A N 1
ATOM 700 C CA . GLN A 1 97 ? 9.117 -10.061 4.849 1.00 88.88 97 GLN A CA 1
ATOM 701 C C . GLN A 1 97 ? 7.654 -10.417 5.095 1.00 88.88 97 GLN A C 1
ATOM 703 O O . GLN A 1 97 ? 6.965 -9.753 5.858 1.00 88.88 97 GLN A O 1
ATOM 708 N N . ALA A 1 98 ? 7.157 -11.475 4.469 1.00 76.00 98 ALA A N 1
ATOM 709 C CA . ALA A 1 98 ? 5.753 -11.854 4.590 1.00 76.00 98 ALA A CA 1
ATOM 710 C C . ALA A 1 98 ? 5.430 -12.618 5.904 1.00 76.00 98 ALA A C 1
ATOM 712 O O . ALA A 1 98 ? 4.885 -13.711 5.908 1.00 76.00 98 ALA A O 1
ATOM 713 N N . GLN A 1 99 ? 5.757 -12.021 7.050 1.00 85.44 99 GLN A N 1
ATOM 714 C CA . GLN A 1 99 ? 5.436 -12.499 8.403 1.00 85.44 99 GLN A CA 1
ATOM 715 C C . GLN A 1 99 ? 4.748 -11.386 9.202 1.00 85.44 99 GLN A C 1
ATOM 717 O O . GLN A 1 99 ? 4.858 -10.223 8.833 1.00 85.44 99 GLN A O 1
ATOM 722 N N . ASN A 1 100 ? 4.079 -11.705 10.313 1.00 89.62 100 ASN A N 1
ATOM 723 C CA . ASN A 1 100 ? 3.459 -10.677 11.159 1.00 89.62 100 ASN A CA 1
ATOM 724 C C . ASN A 1 100 ? 4.491 -9.627 11.608 1.00 89.62 100 ASN A C 1
ATOM 726 O O . ASN A 1 100 ? 5.505 -9.970 12.218 1.00 89.62 100 ASN A O 1
ATOM 730 N N . GLY A 1 101 ? 4.221 -8.360 11.288 1.00 90.44 101 GLY A N 1
ATOM 731 C CA . GLY A 1 101 ? 5.107 -7.226 11.560 1.00 90.44 101 GLY A CA 1
ATOM 732 C C . GLY A 1 101 ? 6.256 -7.091 10.558 1.00 90.44 101 GLY A C 1
ATOM 733 O O . GLY A 1 101 ? 7.206 -6.343 10.780 1.00 90.44 101 GLY A O 1
ATOM 734 N N . GLY A 1 102 ? 6.216 -7.864 9.477 1.00 91.06 102 GLY A N 1
ATOM 735 C CA . GLY A 1 102 ? 7.230 -7.854 8.443 1.00 91.06 102 GLY A CA 1
ATOM 736 C C . GLY A 1 102 ? 7.082 -6.652 7.519 1.00 91.06 102 GLY A C 1
ATOM 737 O O . GLY A 1 102 ? 5.977 -6.229 7.175 1.00 91.06 102 GLY A O 1
ATOM 738 N N . ALA A 1 103 ? 8.222 -6.077 7.149 1.00 90.69 103 ALA A N 1
ATOM 739 C CA . ALA A 1 103 ? 8.270 -4.861 6.363 1.00 90.69 103 ALA A CA 1
ATOM 740 C C . ALA A 1 103 ? 7.855 -5.083 4.903 1.00 90.69 103 ALA A C 1
ATOM 742 O O . ALA A 1 103 ? 8.100 -6.132 4.299 1.00 90.69 103 ALA A O 1
ATOM 743 N N . VAL A 1 104 ? 7.293 -4.022 4.331 1.00 93.06 104 VAL A N 1
ATOM 744 C CA . VAL A 1 104 ? 7.000 -3.889 2.905 1.00 93.06 104 VAL A CA 1
ATOM 745 C C . VAL A 1 104 ? 7.882 -2.782 2.338 1.00 93.06 104 VAL A C 1
ATOM 747 O O . VAL A 1 104 ? 8.156 -1.781 3.003 1.00 93.06 104 VAL A O 1
ATOM 750 N N . HIS A 1 105 ? 8.346 -2.950 1.106 1.00 95.00 105 HIS A N 1
ATOM 751 C CA . HIS A 1 105 ? 9.136 -1.934 0.416 1.00 95.00 105 HIS A CA 1
ATOM 752 C C . HIS A 1 105 ? 8.735 -1.825 -1.055 1.00 95.00 105 HIS A C 1
ATOM 754 O O . HIS A 1 105 ? 7.907 -2.591 -1.546 1.00 95.00 105 HIS A O 1
ATOM 760 N N . LEU A 1 106 ? 9.300 -0.845 -1.750 1.00 96.38 106 LEU A N 1
ATOM 761 C CA . LEU A 1 106 ? 9.270 -0.802 -3.200 1.00 96.38 106 LEU A CA 1
ATOM 762 C C . LEU A 1 106 ? 10.453 -1.585 -3.754 1.00 96.38 106 LEU A C 1
ATOM 764 O O . LEU A 1 106 ? 11.590 -1.417 -3.306 1.00 96.38 106 LEU A O 1
ATOM 768 N N . TRP A 1 107 ? 10.178 -2.384 -4.775 1.00 96.62 107 TRP A N 1
ATOM 769 C CA . TRP A 1 107 ? 11.200 -3.080 -5.539 1.00 96.62 107 TRP A CA 1
ATOM 770 C C . TRP A 1 107 ? 10.860 -3.090 -7.022 1.00 96.62 107 TRP A C 1
ATOM 772 O O . TRP A 1 107 ? 9.718 -2.849 -7.398 1.00 96.62 107 TRP A O 1
ATOM 782 N N . GLN A 1 108 ? 11.841 -3.363 -7.884 1.00 97.06 108 GLN A N 1
ATOM 783 C CA . GLN A 1 108 ? 11.596 -3.506 -9.321 1.00 97.06 108 GLN A CA 1
ATOM 784 C C . GLN A 1 108 ? 10.461 -4.502 -9.575 1.00 97.06 108 GLN A C 1
ATOM 786 O O . GLN A 1 108 ? 10.478 -5.609 -9.031 1.00 97.06 108 GLN A O 1
ATOM 791 N N . CYS A 1 109 ? 9.480 -4.084 -10.377 1.00 96.06 109 CYS A N 1
ATOM 792 C CA . CYS A 1 109 ? 8.331 -4.912 -10.707 1.00 96.06 109 CYS A CA 1
ATOM 793 C C . CYS A 1 109 ? 8.761 -6.176 -11.464 1.00 96.06 109 CYS A C 1
ATOM 795 O O . CYS A 1 109 ? 9.383 -6.097 -12.521 1.00 96.06 109 CYS A O 1
ATOM 797 N N . ASP A 1 110 ? 8.346 -7.331 -10.958 1.00 93.69 110 ASP A N 1
ATOM 798 C CA . ASP A 1 110 ? 8.494 -8.642 -11.579 1.00 93.69 110 ASP A CA 1
ATOM 799 C C . ASP A 1 110 ? 7.157 -9.388 -11.487 1.00 93.69 110 ASP A C 1
ATOM 801 O O . ASP A 1 110 ? 6.697 -9.751 -10.406 1.00 93.69 110 ASP A O 1
ATOM 805 N N . ALA A 1 111 ? 6.511 -9.609 -12.635 1.00 89.69 111 ALA A N 1
ATOM 806 C CA . ALA A 1 111 ? 5.210 -10.275 -12.700 1.00 89.69 111 ALA A CA 1
ATOM 807 C C . ALA A 1 111 ? 5.260 -11.752 -12.255 1.00 89.69 111 ALA A C 1
ATOM 809 O O . ALA A 1 111 ? 4.223 -12.326 -11.914 1.00 89.69 111 ALA A O 1
ATOM 810 N N . ALA A 1 112 ? 6.445 -12.371 -12.247 1.00 87.69 112 ALA A N 1
ATOM 811 C CA . ALA A 1 112 ? 6.651 -13.720 -11.729 1.00 87.69 112 ALA A CA 1
ATOM 812 C C . ALA A 1 112 ? 6.880 -13.744 -10.208 1.00 87.69 112 ALA A C 1
ATOM 814 O O . ALA A 1 112 ? 6.828 -14.816 -9.598 1.00 87.69 112 ALA A O 1
ATOM 815 N N . ASN A 1 113 ? 7.119 -12.591 -9.578 1.00 87.81 113 ASN A N 1
ATOM 816 C CA . ASN A 1 113 ? 7.420 -12.524 -8.159 1.00 87.81 113 ASN A CA 1
ATOM 817 C C . ASN A 1 113 ? 6.138 -12.521 -7.309 1.00 87.81 113 ASN A C 1
ATOM 819 O O . ASN A 1 113 ? 5.421 -11.526 -7.214 1.00 87.81 113 ASN A O 1
ATOM 823 N N . GLY A 1 114 ? 5.861 -13.651 -6.656 1.00 86.75 114 GLY A N 1
ATOM 824 C CA . GLY A 1 114 ? 4.634 -13.854 -5.882 1.00 86.75 114 GLY A CA 1
ATOM 825 C C . GLY A 1 114 ? 4.453 -12.904 -4.694 1.00 86.75 114 GLY A C 1
ATOM 826 O O . GLY A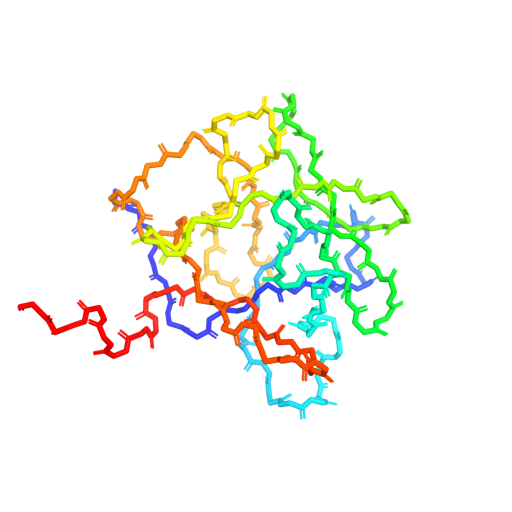 1 114 ? 3.320 -12.605 -4.335 1.00 86.75 114 GLY A O 1
ATOM 827 N N . ASN A 1 115 ? 5.533 -12.376 -4.108 1.00 89.50 115 ASN A N 1
ATOM 828 C CA . ASN A 1 115 ? 5.432 -11.426 -2.992 1.00 89.50 115 ASN A CA 1
ATOM 829 C C . ASN A 1 115 ? 5.152 -9.973 -3.443 1.00 89.50 115 ASN A C 1
ATOM 831 O O . ASN A 1 115 ? 4.997 -9.090 -2.600 1.00 89.50 115 ASN A O 1
ATOM 835 N N . GLN A 1 116 ? 5.069 -9.738 -4.758 1.00 92.69 116 GLN A N 1
ATOM 836 C CA . GLN A 1 116 ? 4.628 -8.480 -5.371 1.00 92.69 116 GLN A CA 1
ATOM 837 C C . GLN A 1 116 ? 3.186 -8.542 -5.876 1.00 92.69 116 GLN A C 1
ATOM 839 O O . GLN A 1 116 ? 2.696 -7.585 -6.483 1.00 92.69 116 GLN A O 1
ATOM 844 N N . LYS A 1 117 ? 2.509 -9.673 -5.660 1.00 90.25 117 LYS A N 1
ATOM 845 C CA . LYS A 1 117 ? 1.129 -9.875 -6.073 1.00 90.25 117 LYS A CA 1
ATOM 846 C C . LYS A 1 117 ? 0.185 -9.679 -4.898 1.00 90.25 117 LYS A C 1
ATOM 848 O O . LYS A 1 117 ? 0.356 -10.264 -3.826 1.00 90.25 117 LYS A O 1
ATOM 853 N N . TRP A 1 118 ? -0.858 -8.908 -5.151 1.00 88.50 118 TRP A N 1
ATOM 854 C CA . TRP A 1 118 ? -1.861 -8.512 -4.186 1.00 88.50 118 TRP A CA 1
ATOM 855 C C . TRP A 1 118 ? -3.259 -8.731 -4.759 1.00 88.50 118 TRP A C 1
ATOM 857 O O . TRP A 1 118 ? -3.519 -8.446 -5.927 1.00 88.50 118 TRP A O 1
ATOM 867 N N . ILE A 1 119 ? -4.169 -9.206 -3.916 1.00 83.56 119 ILE A N 1
ATOM 868 C CA . ILE A 1 119 ? -5.602 -9.245 -4.197 1.00 83.56 119 ILE A CA 1
ATOM 869 C C . ILE A 1 119 ? -6.220 -8.005 -3.573 1.00 83.56 119 ILE A C 1
ATOM 871 O O . ILE A 1 119 ? -6.063 -7.749 -2.377 1.00 83.56 119 ILE A O 1
ATOM 875 N N . TYR A 1 120 ? -6.950 -7.279 -4.403 1.00 78.19 120 TYR A N 1
ATOM 876 C CA . TYR A 1 120 ? -7.788 -6.146 -4.055 1.00 78.19 120 TYR A CA 1
ATOM 877 C C . TYR A 1 120 ? -8.973 -6.201 -5.028 1.00 78.19 120 TYR A C 1
ATOM 879 O O . TYR A 1 120 ? -8.768 -6.314 -6.237 1.00 78.19 120 TYR A O 1
ATOM 887 N N . GLU A 1 121 ? -10.209 -6.210 -4.535 1.00 66.19 121 GLU A N 1
ATOM 888 C CA . GLU A 1 121 ? -11.396 -6.363 -5.385 1.00 66.19 121 GLU A CA 1
ATOM 889 C C . GLU A 1 121 ? -12.382 -5.240 -5.110 1.00 66.19 121 GLU A C 1
ATOM 891 O O . GLU A 1 121 ? -13.421 -5.484 -4.520 1.00 66.19 121 GLU A O 1
ATOM 896 N N . PRO A 1 122 ? -12.107 -4.011 -5.558 1.00 61.56 122 PRO A N 1
ATOM 897 C CA . PRO A 1 122 ? -12.817 -2.845 -5.069 1.00 61.56 122 PRO A CA 1
ATOM 898 C C . PRO A 1 122 ? -14.340 -2.962 -5.202 1.00 61.56 122 PRO A C 1
ATOM 900 O O . PRO A 1 122 ? -14.913 -2.746 -6.273 1.00 61.56 122 PRO A O 1
ATOM 903 N N . THR A 1 123 ? -15.020 -3.229 -4.093 1.00 59.88 123 THR A N 1
ATOM 904 C CA . THR A 1 123 ? -16.464 -3.065 -3.999 1.00 59.88 123 THR A CA 1
ATOM 905 C C . THR A 1 123 ? -16.777 -1.599 -3.736 1.00 59.88 123 THR A C 1
ATOM 907 O O . THR A 1 123 ? -16.250 -0.949 -2.829 1.00 59.88 123 THR A O 1
ATOM 910 N N . THR A 1 124 ? -17.635 -1.021 -4.578 1.00 58.91 124 THR A N 1
ATOM 911 C CA . THR A 1 124 ? -18.019 0.387 -4.457 1.00 58.91 124 THR A CA 1
ATOM 912 C C . THR A 1 124 ? -18.613 0.652 -3.074 1.00 58.91 124 THR A C 1
ATOM 914 O O . THR A 1 124 ? -19.673 0.122 -2.743 1.00 58.91 124 THR A O 1
ATOM 917 N N . GLY A 1 125 ? -17.948 1.500 -2.288 1.00 58.00 125 GLY A N 1
ATOM 918 C CA . GLY A 1 125 ? -18.445 1.953 -0.990 1.00 58.00 125 GLY A CA 1
ATOM 919 C C . GLY A 1 125 ? -18.072 1.081 0.211 1.00 58.00 125 GLY A C 1
ATOM 920 O O . GLY A 1 125 ? -18.599 1.344 1.291 1.00 58.00 125 GLY A O 1
ATOM 921 N N . GLN A 1 126 ? -17.178 0.093 0.070 1.00 60.91 126 GLN A N 1
ATOM 922 C CA . GLN A 1 126 ? -16.645 -0.657 1.213 1.00 60.91 126 GLN A CA 1
ATOM 923 C C . GLN A 1 126 ? -15.111 -0.590 1.277 1.00 60.91 126 GLN A C 1
ATOM 925 O O . GLN A 1 126 ? -14.445 -0.558 0.244 1.00 60.91 126 GLN A O 1
ATOM 930 N N . PRO A 1 127 ? -14.537 -0.514 2.487 1.00 66.56 127 PRO A N 1
ATOM 931 C CA . PRO A 1 127 ? -13.099 -0.580 2.683 1.00 66.56 127 PRO A CA 1
ATOM 932 C C . PRO A 1 127 ? -12.638 -2.045 2.592 1.00 66.56 127 PRO A C 1
ATOM 934 O O . PRO A 1 127 ? -13.258 -2.934 3.178 1.00 66.56 127 PRO A O 1
ATOM 937 N N . GLU A 1 128 ? -11.543 -2.303 1.884 1.00 76.50 128 GLU A N 1
ATOM 938 C CA . GLU A 1 128 ? -11.078 -3.663 1.602 1.00 76.50 128 GLU A CA 1
ATOM 939 C C . GLU A 1 128 ? -9.668 -3.936 2.104 1.00 76.50 128 GLU A C 1
ATOM 941 O O . GLU A 1 128 ? -8.861 -3.032 2.320 1.00 76.50 128 GLU A O 1
ATOM 946 N N . LEU A 1 129 ? -9.391 -5.224 2.285 1.00 84.06 129 LEU A N 1
ATOM 947 C CA . LEU A 1 129 ? -8.066 -5.734 2.586 1.00 84.06 129 LEU A CA 1
ATOM 948 C C . LEU A 1 129 ? -7.257 -5.819 1.294 1.00 84.06 129 LEU A C 1
ATOM 950 O O . LEU A 1 129 ? -7.701 -6.429 0.322 1.00 84.06 129 LEU A O 1
ATOM 954 N N . ILE A 1 130 ? -6.037 -5.293 1.317 1.00 87.94 130 ILE A N 1
ATOM 955 C CA . ILE A 1 130 ? -5.034 -5.617 0.303 1.00 87.94 130 ILE A CA 1
ATOM 956 C C . ILE A 1 130 ? -4.255 -6.819 0.829 1.00 87.94 130 ILE A C 1
ATOM 958 O O . ILE A 1 130 ? -3.450 -6.688 1.755 1.00 87.94 130 ILE A O 1
ATOM 962 N N . ARG A 1 131 ? -4.543 -7.997 0.278 1.00 87.81 131 ARG A N 1
ATOM 963 C CA . ARG A 1 131 ? -4.021 -9.290 0.752 1.00 87.81 131 ARG A CA 1
ATOM 964 C C . ARG A 1 131 ? -2.963 -9.831 -0.202 1.00 87.81 131 ARG A C 1
ATOM 966 O O . ARG A 1 131 ? -3.051 -9.576 -1.398 1.00 87.81 131 ARG A O 1
ATOM 973 N N . SER A 1 132 ? -2.006 -10.615 0.287 1.00 84.06 132 SER A N 1
ATOM 974 C CA . SER A 1 132 ? -1.079 -11.335 -0.597 1.00 84.06 132 SER A CA 1
ATOM 975 C C . SER A 1 132 ? -1.824 -12.292 -1.542 1.00 84.06 132 SER A C 1
ATOM 977 O O . SER A 1 132 ? -2.712 -13.032 -1.126 1.00 84.06 132 SER A O 1
ATOM 979 N N . ALA A 1 133 ? -1.464 -12.311 -2.828 1.00 74.38 133 ALA A N 1
ATOM 980 C CA . ALA A 1 133 ? -2.162 -13.145 -3.810 1.00 74.38 133 ALA A CA 1
ATOM 981 C C . ALA A 1 133 ? -1.881 -14.649 -3.713 1.00 74.38 133 ALA A C 1
ATOM 983 O O . ALA A 1 133 ? -2.549 -15.430 -4.384 1.00 74.38 133 ALA A O 1
ATOM 984 N N . HIS A 1 134 ? -0.958 -15.076 -2.846 1.00 66.62 134 HIS A N 1
ATOM 985 C CA . HIS A 1 134 ? -0.756 -16.500 -2.578 1.00 66.62 134 HIS A CA 1
ATOM 986 C C . HIS A 1 134 ? -2.011 -17.181 -1.992 1.00 66.62 134 HIS A C 1
ATOM 988 O O . HIS A 1 134 ? -2.175 -18.388 -2.130 1.00 66.62 134 HIS A O 1
ATOM 994 N N . ASP A 1 135 ? -2.929 -16.401 -1.411 1.00 52.50 135 ASP A N 1
ATOM 995 C CA . ASP A 1 135 ? -4.204 -16.877 -0.871 1.00 52.50 135 ASP A CA 1
ATOM 996 C C . ASP A 1 135 ? -5.335 -16.990 -1.901 1.00 52.50 135 ASP A C 1
ATOM 998 O O . ASP A 1 135 ? -6.463 -17.302 -1.508 1.00 52.50 135 ASP A O 1
ATOM 1002 N N . ASP A 1 136 ? -5.106 -16.696 -3.191 1.00 51.09 136 ASP A N 1
ATOM 1003 C CA . ASP A 1 136 ? -6.166 -16.845 -4.189 1.00 51.09 136 ASP A CA 1
ATOM 1004 C C . ASP A 1 136 ? -6.319 -18.320 -4.602 1.00 51.09 136 ASP A C 1
ATOM 1006 O O . ASP A 1 136 ? -5.463 -18.854 -5.317 1.00 51.09 136 ASP A O 1
ATOM 1010 N N . PRO A 1 137 ? -7.439 -18.998 -4.285 1.00 47.16 137 PRO A N 1
ATOM 1011 C CA . PRO A 1 137 ? -7.724 -20.308 -4.864 1.00 47.16 137 PRO A CA 1
ATOM 1012 C C . PRO A 1 137 ? -7.829 -20.286 -6.405 1.00 47.16 137 PRO A C 1
ATOM 1014 O O . PRO A 1 137 ? -7.851 -21.351 -7.025 1.00 47.16 137 PRO A O 1
ATOM 1017 N N . ARG A 1 138 ? -7.893 -19.109 -7.051 1.00 50.31 138 ARG A N 1
ATOM 1018 C CA . ARG A 1 138 ? -7.809 -18.937 -8.512 1.00 50.31 138 ARG A CA 1
ATOM 1019 C C . ARG A 1 138 ? -6.377 -19.022 -9.062 1.00 50.31 138 ARG A C 1
ATOM 1021 O O . ARG A 1 138 ? -6.246 -19.414 -10.217 1.00 50.31 138 ARG A O 1
ATOM 1028 N N . GLU A 1 139 ? -5.321 -18.761 -8.282 1.00 47.41 139 GLU A N 1
ATOM 1029 C CA . GLU A 1 139 ? -3.924 -18.942 -8.745 1.00 47.41 139 GLU A CA 1
ATOM 1030 C C . GLU A 1 139 ? -3.541 -20.432 -8.874 1.00 47.41 139 GLU A C 1
ATOM 1032 O O . GLU A 1 139 ? -2.659 -20.778 -9.657 1.00 47.41 139 GLU A O 1
ATOM 1037 N N . HIS A 1 140 ? -4.254 -21.335 -8.190 1.00 42.22 140 HIS A N 1
ATOM 1038 C CA . HIS A 1 140 ? -4.083 -22.793 -8.303 1.00 42.22 140 HIS A CA 1
ATOM 1039 C C . HIS A 1 140 ? -4.864 -23.437 -9.458 1.00 42.22 140 HIS A C 1
ATOM 1041 O O . HIS A 1 140 ? -4.851 -24.659 -9.608 1.00 42.22 140 HIS A O 1
ATOM 1047 N N . ARG A 1 141 ? -5.578 -22.641 -10.262 1.00 36.44 141 ARG A N 1
ATOM 1048 C CA . ARG A 1 141 ? -6.364 -23.124 -11.400 1.00 36.44 141 ARG A CA 1
ATOM 1049 C C . ARG A 1 141 ? -5.603 -22.873 -12.706 1.00 36.44 141 ARG A C 1
ATOM 1051 O O . ARG A 1 141 ? -6.037 -22.078 -13.534 1.00 36.44 141 ARG A O 1
ATOM 1058 N N . GLN A 1 142 ? -4.466 -23.547 -12.859 1.00 37.47 142 GLN A N 1
ATOM 1059 C CA . GLN A 1 142 ? -3.748 -23.730 -14.125 1.00 37.47 142 GLN A CA 1
ATOM 1060 C C . GLN A 1 142 ? -3.419 -25.210 -14.298 1.00 37.47 142 GLN A C 1
ATOM 1062 O O . GLN A 1 142 ? -2.966 -25.820 -13.304 1.00 37.47 142 GLN A O 1
#

Sequence (142 aa):
MHATHNNVCLDADPTDGQSRLQVWSCAPVGTNPNQFFGLTSVTAEPATLTSLSGLRFGANVGSGSVGFGSGASVWNFNFMTGQIVAQGSIQCLDAYQAQNGGAVHLWQCDAANGNQKWIYEPTTGQPELIRSAHDDPREHRQ

Organism: Saprolegnia diclina (strain VS20) (NCBI:txid1156394)

Radius of gyration: 13.65 Å; chains: 1; bounding box: 33×36×32 Å